Protein AF-A0A8T2N5M4-F1 (afdb_monomer_lite)

Organism: NCBI:txid121402

Radius of gyration: 25.3 Å; chains: 1; bounding box: 46×28×75 Å

InterPro domains:
  IPR008211 Laminin, N-terminal [PF00055] (20-71)
  IPR008211 Laminin, N-terminal [PS51117] (16-79)

pLDDT: mean 83.18, std 18.12, range [36.59, 97.81]

Secondary structure (DSSP, 8-state):
------------TTSTTS---PPP--TTTT-GGG---S--TTSSS-EEEE-GGGTTTS--EEEE--SS--BTTTBTT--

Sequence (79 aa):
LCTSAQLLPSDPQGCAGGSCYPSTGNLLIGRAANLTATSTCGLQGPETYCIVSHLQEADKCFLCDSRRPYDPDDNRNSH

Structure (mmCIF, N/CA/C/O backbone):
data_AF-A0A8T2N5M4-F1
#
_entry.id   AF-A0A8T2N5M4-F1
#
loop_
_atom_site.group_PDB
_atom_site.id
_atom_site.type_symbol
_atom_site.label_atom_id
_atom_site.label_alt_id
_atom_site.label_comp_id
_atom_site.label_asym_id
_atom_site.label_entity_id
_atom_site.label_seq_id
_atom_site.pdbx_PDB_ins_code
_atom_site.Cartn_x
_atom_site.Cartn_y
_atom_site.Cartn_z
_atom_site.occupancy
_atom_site.B_iso_or_equiv
_atom_site.auth_seq_id
_atom_site.auth_comp_id
_atom_site.auth_asym_id
_atom_site.auth_atom_id
_atom_site.pdbx_PDB_model_num
ATOM 1 N N . LEU A 1 1 ? 3.728 9.613 -56.590 1.00 36.59 1 LEU A N 1
ATOM 2 C CA . LEU A 1 1 ? 3.971 8.188 -56.915 1.00 36.59 1 LEU A CA 1
ATOM 3 C C . LEU A 1 1 ? 5.053 7.667 -55.978 1.00 36.59 1 LEU A C 1
ATOM 5 O O . LEU A 1 1 ? 6.003 8.391 -55.725 1.00 36.59 1 LEU A O 1
ATOM 9 N N . CYS A 1 2 ? 4.805 6.496 -55.392 1.00 48.81 2 CYS A N 1
ATOM 10 C CA . CYS A 1 2 ? 5.515 5.871 -54.271 1.00 48.81 2 CYS A CA 1
ATOM 11 C C . CYS A 1 2 ? 6.963 5.460 -54.567 1.00 48.81 2 CYS A C 1
ATOM 13 O O . CYS A 1 2 ? 7.234 4.963 -55.654 1.00 48.81 2 CYS A O 1
ATOM 15 N N . THR A 1 3 ? 7.798 5.442 -53.527 1.00 41.16 3 THR A N 1
ATOM 16 C CA . THR A 1 3 ? 8.740 4.332 -53.311 1.00 41.16 3 THR A CA 1
ATOM 17 C C . THR A 1 3 ? 8.704 3.922 -51.845 1.00 41.16 3 THR A C 1
ATOM 19 O O . THR A 1 3 ? 9.206 4.622 -50.969 1.00 41.16 3 THR A O 1
ATOM 22 N N . SER A 1 4 ? 8.058 2.785 -51.599 1.00 65.38 4 SER A N 1
ATOM 23 C CA . SER A 1 4 ? 8.153 2.013 -50.366 1.00 65.38 4 SER A CA 1
ATOM 24 C C . SER A 1 4 ? 9.585 1.512 -50.175 1.00 65.38 4 SER A C 1
ATOM 26 O O . SER A 1 4 ? 10.129 0.886 -51.080 1.00 65.38 4 SER A O 1
ATOM 28 N N . ALA A 1 5 ? 10.164 1.721 -48.992 1.00 50.97 5 ALA A N 1
ATOM 29 C CA . ALA A 1 5 ? 11.329 0.975 -48.520 1.00 50.97 5 ALA A CA 1
ATOM 30 C C . ALA A 1 5 ? 11.203 0.751 -47.000 1.00 50.97 5 ALA A C 1
ATOM 32 O O . ALA A 1 5 ? 11.590 1.576 -46.186 1.00 50.97 5 ALA A O 1
ATOM 33 N N . GLN A 1 6 ? 10.506 -0.342 -46.689 1.00 49.28 6 GLN A N 1
ATOM 34 C CA . GLN A 1 6 ? 10.620 -1.274 -45.556 1.00 49.28 6 GLN A CA 1
ATOM 35 C C . GLN A 1 6 ? 11.197 -0.816 -44.195 1.00 49.28 6 GLN A C 1
ATOM 37 O O . GLN A 1 6 ? 12.344 -0.401 -44.078 1.00 49.28 6 GLN A O 1
ATOM 42 N N . LEU A 1 7 ? 10.395 -1.096 -43.152 1.00 53.97 7 LEU A N 1
ATOM 43 C CA . LEU A 1 7 ? 10.771 -1.335 -41.750 1.00 53.97 7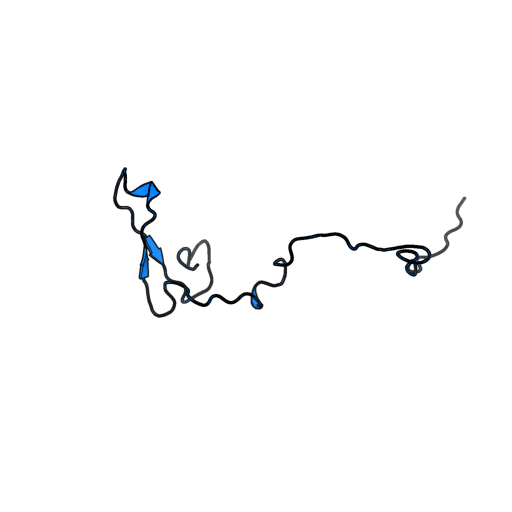 LEU A CA 1
ATOM 44 C C . LEU A 1 7 ? 12.111 -2.083 -41.619 1.00 53.97 7 LEU A C 1
ATOM 46 O O . LEU A 1 7 ? 12.162 -3.273 -41.922 1.00 53.97 7 LEU A O 1
ATOM 50 N N . LEU A 1 8 ? 13.129 -1.440 -41.045 1.00 47.91 8 LEU A N 1
ATOM 51 C CA . LEU A 1 8 ? 14.220 -2.104 -40.326 1.00 47.91 8 LEU A CA 1
ATOM 52 C C . LEU A 1 8 ? 14.584 -1.255 -39.095 1.00 47.91 8 LEU A C 1
ATOM 54 O O . LEU A 1 8 ? 14.529 -0.025 -39.171 1.00 47.91 8 LEU A O 1
ATOM 58 N N . PRO A 1 9 ? 14.860 -1.893 -37.945 1.00 46.09 9 PRO A N 1
ATOM 59 C CA . PRO A 1 9 ? 14.928 -1.223 -36.655 1.00 46.09 9 PRO A CA 1
ATOM 60 C C . PRO A 1 9 ? 16.090 -0.234 -36.657 1.00 46.09 9 PRO A C 1
ATOM 62 O O . PRO A 1 9 ? 17.202 -0.573 -37.052 1.00 46.09 9 PRO A O 1
ATOM 65 N N . SER A 1 10 ? 15.821 0.994 -36.226 1.00 49.19 10 SER A N 1
ATOM 66 C CA . SER A 1 10 ? 16.845 1.998 -35.974 1.00 49.19 10 SER A CA 1
ATOM 67 C C . SER A 1 10 ? 17.823 1.466 -34.921 1.00 49.19 10 SER A C 1
ATOM 69 O O . SER A 1 10 ? 17.518 1.491 -33.727 1.00 49.19 10 SER A O 1
ATOM 71 N N . ASP A 1 11 ? 18.970 0.957 -35.369 1.00 51.66 11 ASP A N 1
ATOM 72 C CA . ASP A 1 11 ? 20.126 0.652 -34.524 1.00 51.66 11 ASP A CA 1
ATOM 73 C C . ASP A 1 11 ? 20.578 1.954 -33.820 1.00 51.66 11 ASP A C 1
ATOM 75 O O . ASP A 1 11 ? 20.486 3.044 -34.404 1.00 51.66 11 ASP A O 1
ATOM 79 N N . PRO A 1 12 ? 20.948 1.906 -32.529 1.00 52.69 12 PRO A N 1
ATOM 80 C CA . PRO A 1 12 ? 20.742 3.006 -31.610 1.00 52.69 12 PRO A CA 1
ATOM 81 C C . PRO A 1 12 ? 21.838 4.056 -31.770 1.00 52.69 12 PRO A C 1
ATOM 83 O O . PRO A 1 12 ? 22.871 4.021 -31.106 1.00 52.69 12 PRO A O 1
ATOM 86 N N . GLN A 1 13 ? 21.557 5.108 -32.535 1.00 56.56 13 GLN A N 1
ATOM 87 C CA . GLN A 1 13 ? 22.310 6.366 -32.442 1.00 56.56 13 GLN A CA 1
ATOM 88 C C . GLN A 1 13 ? 22.046 7.125 -31.123 1.00 56.56 13 GLN A C 1
ATOM 90 O O . GLN A 1 13 ? 22.269 8.327 -31.038 1.00 56.56 13 GLN A O 1
ATOM 95 N N . GLY A 1 14 ? 21.577 6.448 -30.069 1.00 60.12 14 GLY A N 1
ATOM 96 C CA . GLY A 1 14 ? 21.249 7.065 -28.783 1.00 60.12 14 GLY A CA 1
ATOM 97 C C . GLY A 1 14 ? 22.467 7.534 -27.985 1.00 60.12 14 GLY A C 1
ATOM 98 O O . GLY A 1 14 ? 22.289 8.279 -27.030 1.00 60.12 14 GLY A O 1
ATOM 99 N N . CYS A 1 15 ? 23.679 7.113 -28.371 1.00 69.44 15 CYS A N 1
ATOM 100 C CA . CYS A 1 15 ? 24.903 7.324 -27.590 1.00 69.44 15 CYS A CA 1
ATOM 101 C C . CYS A 1 15 ? 26.187 7.567 -28.389 1.00 69.44 15 CYS A C 1
ATOM 103 O O . CYS A 1 15 ? 27.268 7.620 -27.810 1.00 69.44 15 CYS A O 1
ATOM 105 N N . ALA A 1 16 ? 26.110 7.710 -29.711 1.00 72.38 16 ALA A N 1
ATOM 106 C CA . ALA A 1 16 ? 27.288 7.655 -30.581 1.00 72.38 16 ALA A CA 1
ATOM 107 C C . ALA A 1 16 ? 28.227 8.886 -30.511 1.00 72.38 16 ALA A C 1
ATOM 109 O O . ALA A 1 16 ? 29.213 8.932 -31.242 1.00 72.38 16 ALA A O 1
ATOM 110 N N . GLY A 1 17 ? 27.958 9.878 -29.652 1.00 74.12 17 GLY A N 1
ATOM 111 C CA . GLY A 1 17 ? 28.762 11.106 -29.570 1.00 74.12 17 GLY A CA 1
ATOM 112 C C . GLY A 1 17 ? 28.698 11.879 -28.248 1.00 74.12 17 GLY A C 1
ATOM 113 O O . GLY A 1 17 ? 29.135 13.026 -28.209 1.00 7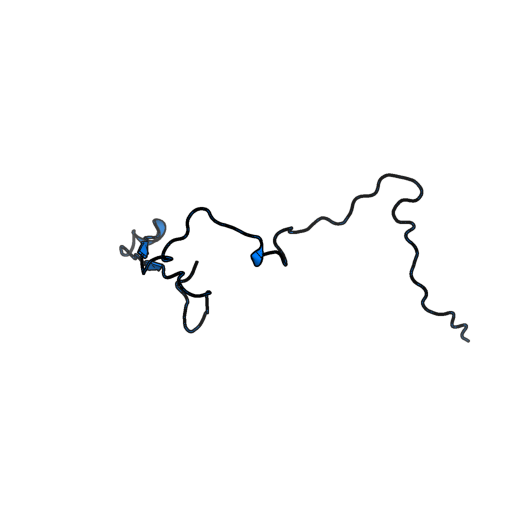4.12 17 GLY A O 1
ATOM 114 N N . GLY A 1 18 ? 28.155 11.300 -27.172 1.00 79.00 18 GLY A N 1
ATOM 115 C CA . GLY A 1 18 ? 28.016 11.987 -25.882 1.00 79.00 18 GLY A CA 1
ATOM 116 C C . GLY A 1 18 ? 27.287 11.155 -24.825 1.00 79.00 18 GLY A C 1
ATOM 117 O O . GLY A 1 18 ? 26.922 10.009 -25.074 1.00 79.00 18 GLY A O 1
ATOM 118 N N . SER A 1 19 ? 27.085 11.728 -23.634 1.00 83.19 19 SER A N 1
ATOM 119 C CA . SER A 1 19 ? 26.389 11.052 -22.533 1.00 83.19 19 SER A CA 1
ATOM 120 C C . SER A 1 19 ? 24.904 10.859 -22.825 1.00 83.19 19 SER A C 1
ATOM 122 O O . SER A 1 19 ? 24.225 11.773 -23.291 1.00 83.19 19 SER A O 1
ATOM 124 N N . CYS A 1 20 ? 24.393 9.689 -22.463 1.00 86.38 20 CYS A N 1
ATOM 125 C CA . CYS A 1 20 ? 22.999 9.308 -22.654 1.00 86.38 20 CYS A CA 1
ATOM 126 C C . CYS A 1 20 ? 22.336 9.129 -21.307 1.00 86.38 20 CYS A C 1
ATOM 128 O O . CYS A 1 20 ? 22.922 8.548 -20.392 1.00 86.38 20 CYS A O 1
ATOM 130 N N . TYR A 1 21 ? 21.087 9.561 -21.221 1.00 86.62 21 TYR A N 1
ATOM 131 C CA . TYR A 1 21 ? 20.298 9.438 -20.011 1.00 86.62 21 TYR A CA 1
ATOM 132 C C . TYR A 1 21 ? 18.951 8.828 -20.392 1.00 86.62 21 TYR A C 1
ATOM 134 O O . TYR A 1 21 ? 18.249 9.397 -21.231 1.00 86.62 21 TYR A O 1
ATOM 142 N N . PRO A 1 22 ? 18.602 7.653 -19.845 1.00 88.31 22 PRO A N 1
ATOM 143 C CA . PRO A 1 22 ? 17.317 7.036 -20.124 1.00 88.31 22 PRO A CA 1
ATOM 144 C C . PRO A 1 22 ? 16.179 7.893 -19.563 1.00 88.31 22 PRO A C 1
ATOM 146 O O . PRO A 1 22 ? 16.371 8.696 -18.646 1.00 88.31 22 PRO A O 1
ATOM 149 N N . SER A 1 23 ? 14.970 7.689 -20.085 1.00 89.00 23 SER A N 1
ATOM 150 C CA . SER A 1 23 ? 13.764 8.267 -19.493 1.00 89.00 23 SER A CA 1
ATOM 151 C C . SER A 1 23 ? 13.621 7.821 -18.036 1.00 89.00 23 SER A C 1
ATOM 153 O O . SER A 1 23 ? 13.811 6.649 -17.706 1.00 89.00 23 SER A O 1
ATOM 155 N N . THR A 1 24 ? 13.280 8.760 -17.161 1.00 92.75 24 THR A N 1
ATOM 156 C CA . THR A 1 24 ? 12.981 8.476 -15.757 1.00 92.75 24 THR A CA 1
ATOM 157 C C . THR A 1 24 ? 11.548 7.962 -15.605 1.00 92.75 24 THR A C 1
ATOM 159 O O . THR A 1 24 ? 10.703 8.148 -16.482 1.00 92.75 24 THR A O 1
ATOM 162 N N . GLY A 1 25 ? 11.258 7.288 -14.492 1.00 94.56 25 GLY A N 1
ATOM 163 C CA . GLY A 1 25 ? 9.927 6.752 -14.2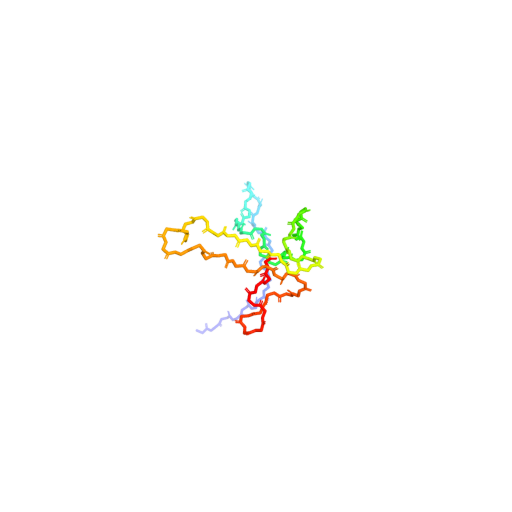26 1.00 94.56 25 GLY A C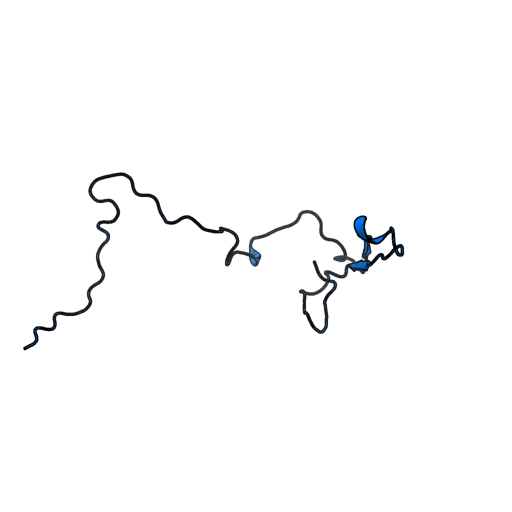A 1
ATOM 164 C C . GLY A 1 25 ? 9.790 6.171 -12.825 1.00 94.56 25 GLY A C 1
ATOM 165 O O . GLY A 1 25 ? 10.751 6.119 -12.056 1.00 94.56 25 GLY A O 1
ATOM 166 N N . ASN A 1 26 ? 8.579 5.722 -12.492 1.00 95.62 26 ASN A N 1
ATOM 167 C CA . ASN A 1 26 ? 8.325 5.045 -11.227 1.00 95.62 26 ASN A CA 1
ATOM 168 C C . ASN A 1 26 ? 8.860 3.608 -11.278 1.00 95.62 26 ASN A C 1
ATOM 170 O O . ASN A 1 26 ? 8.357 2.769 -12.024 1.00 95.62 26 ASN A O 1
ATOM 174 N N . LEU A 1 27 ? 9.854 3.321 -10.440 1.00 95.31 27 LEU A N 1
ATOM 175 C CA . LEU A 1 27 ? 10.514 2.017 -10.384 1.00 95.31 27 LEU A CA 1
ATOM 176 C C . LEU A 1 27 ? 9.627 0.905 -9.811 1.00 95.31 27 LEU A C 1
ATOM 178 O O . LEU A 1 27 ? 9.946 -0.264 -10.005 1.00 95.31 27 LEU A O 1
ATOM 182 N N . LEU A 1 28 ? 8.532 1.246 -9.125 1.00 96.62 28 LEU A N 1
ATOM 183 C CA . LEU A 1 28 ? 7.629 0.285 -8.486 1.00 96.62 28 LEU A CA 1
ATOM 184 C C . LEU A 1 28 ? 6.651 -0.365 -9.480 1.00 96.62 28 LEU A C 1
ATOM 186 O O . LEU A 1 28 ? 6.129 -1.448 -9.209 1.00 96.62 28 LEU A O 1
ATOM 190 N N . ILE A 1 29 ? 6.406 0.260 -10.639 1.00 95.94 29 ILE A N 1
ATOM 191 C CA . ILE A 1 29 ? 5.480 -0.269 -11.652 1.00 95.94 29 ILE A CA 1
ATOM 192 C C . ILE A 1 29 ? 6.010 -1.608 -12.181 1.00 95.94 29 ILE A C 1
ATOM 194 O O . ILE A 1 29 ? 7.167 -1.722 -12.581 1.00 95.94 29 ILE A O 1
ATOM 198 N N . GLY A 1 30 ? 5.156 -2.635 -12.166 1.00 96.44 30 GLY A N 1
ATOM 199 C CA . GLY A 1 30 ? 5.519 -3.995 -12.578 1.00 96.44 30 GLY A CA 1
ATOM 200 C C . GLY A 1 30 ? 6.394 -4.754 -11.573 1.00 96.44 30 GLY A C 1
ATOM 201 O O . GLY A 1 30 ? 6.836 -5.857 -11.878 1.00 96.44 30 GLY A O 1
ATOM 202 N N . ARG A 1 31 ? 6.643 -4.196 -10.378 1.00 97.38 31 ARG A N 1
ATOM 203 C CA . ARG A 1 31 ? 7.501 -4.804 -9.344 1.00 97.38 31 ARG A CA 1
ATOM 204 C C . ARG A 1 31 ? 6.782 -5.088 -8.027 1.00 97.38 31 ARG A C 1
ATOM 206 O O . ARG A 1 31 ? 7.447 -5.263 -7.015 1.00 97.38 31 ARG A O 1
ATOM 213 N N . ALA A 1 32 ? 5.450 -5.164 -8.028 1.00 95.06 32 ALA A N 1
ATOM 214 C CA . ALA A 1 32 ? 4.662 -5.404 -6.815 1.00 95.06 32 ALA A CA 1
ATOM 215 C C . ALA A 1 32 ? 5.121 -6.661 -6.047 1.00 95.06 32 ALA A C 1
ATOM 217 O O . ALA A 1 32 ? 5.301 -6.604 -4.838 1.00 95.06 32 ALA A O 1
ATOM 218 N N . ALA A 1 33 ? 5.418 -7.757 -6.755 1.00 95.75 33 ALA A N 1
ATOM 219 C CA . ALA A 1 33 ? 5.901 -9.006 -6.157 1.00 95.75 33 ALA A CA 1
ATOM 220 C C . ALA A 1 33 ? 7.309 -8.913 -5.529 1.00 95.75 33 ALA A C 1
ATOM 222 O O . ALA A 1 33 ? 7.705 -9.804 -4.783 1.00 95.75 33 ALA A O 1
ATOM 223 N N . ASN A 1 34 ? 8.066 -7.852 -5.826 1.00 97.56 34 ASN A N 1
ATOM 224 C CA . ASN A 1 34 ? 9.413 -7.631 -5.299 1.00 97.56 34 ASN A CA 1
ATOM 225 C C . ASN A 1 34 ? 9.416 -6.692 -4.083 1.00 97.56 34 ASN A C 1
ATOM 227 O O . ASN A 1 34 ? 10.487 -6.395 -3.555 1.00 97.56 34 ASN A O 1
ATOM 231 N N . LEU A 1 35 ? 8.252 -6.187 -3.665 1.00 96.88 35 LEU A N 1
ATOM 232 C CA . LEU A 1 35 ? 8.128 -5.362 -2.471 1.00 96.88 35 LEU A CA 1
ATOM 233 C C . LEU A 1 35 ? 7.948 -6.257 -1.250 1.00 96.88 35 LEU A C 1
ATOM 235 O O . LEU A 1 35 ? 7.143 -7.185 -1.257 1.00 96.88 35 LEU A O 1
ATOM 239 N N . THR A 1 36 ? 8.696 -5.960 -0.193 1.00 97.25 36 THR A N 1
ATOM 240 C CA . THR A 1 36 ? 8.583 -6.636 1.096 1.00 97.25 36 THR A CA 1
ATOM 241 C C . THR A 1 36 ? 8.399 -5.602 2.196 1.00 97.25 36 THR A C 1
ATOM 243 O O . THR A 1 36 ? 8.981 -4.517 2.160 1.00 97.25 36 THR A O 1
ATOM 246 N N . ALA A 1 37 ? 7.571 -5.943 3.178 1.00 97.06 37 ALA A N 1
ATOM 247 C CA . ALA A 1 37 ? 7.396 -5.174 4.399 1.00 97.06 37 ALA A CA 1
ATOM 248 C C . ALA A 1 37 ? 7.898 -6.010 5.578 1.00 97.06 37 ALA A C 1
ATOM 250 O O . ALA A 1 37 ? 7.731 -7.229 5.607 1.00 97.06 37 ALA A O 1
ATOM 251 N N . THR A 1 38 ? 8.530 -5.361 6.551 1.00 97.81 38 THR A N 1
ATOM 252 C CA . THR A 1 38 ? 8.976 -6.024 7.785 1.00 97.81 38 THR A CA 1
ATOM 253 C C . THR A 1 38 ? 7.828 -6.248 8.768 1.00 97.81 38 THR A C 1
ATOM 255 O O . THR A 1 38 ? 7.940 -7.095 9.651 1.00 97.81 38 THR A O 1
ATOM 258 N N . SER A 1 39 ? 6.729 -5.507 8.614 1.00 96.69 39 SER A N 1
ATOM 259 C CA . SER A 1 39 ? 5.495 -5.652 9.378 1.00 96.69 39 SER A CA 1
ATOM 260 C C . SER A 1 39 ? 4.281 -5.318 8.510 1.00 96.69 39 SER A C 1
ATOM 262 O O . SER A 1 39 ? 4.309 -4.393 7.698 1.00 96.69 39 SER A O 1
ATOM 264 N N . THR A 1 40 ? 3.200 -6.065 8.714 1.00 97.25 40 THR A N 1
ATOM 265 C CA . THR A 1 40 ? 1.905 -5.857 8.060 1.00 97.25 40 THR A CA 1
ATOM 266 C C . THR A 1 40 ? 0.829 -6.266 9.055 1.00 97.25 40 THR A C 1
ATOM 268 O O . THR A 1 40 ? 0.941 -7.330 9.668 1.00 97.25 40 THR A O 1
ATOM 271 N N . CYS A 1 41 ? -0.186 -5.423 9.242 1.00 97.81 41 CYS A N 1
ATOM 272 C CA . CYS A 1 41 ? -1.288 -5.747 10.139 1.00 97.81 41 CYS A CA 1
ATOM 273 C C . CYS A 1 41 ? -2.108 -6.915 9.592 1.00 97.81 41 CYS A C 1
ATOM 275 O O . CYS A 1 41 ? -2.148 -7.165 8.384 1.00 97.81 41 CYS A O 1
ATOM 277 N N . GLY A 1 42 ? -2.795 -7.626 10.472 1.00 97.56 42 GLY A N 1
ATOM 278 C CA . GLY A 1 42 ? -3.826 -8.565 10.048 1.00 97.56 42 GLY A CA 1
ATOM 279 C C . GLY A 1 42 ? -3.318 -9.897 9.474 1.00 97.56 42 GLY A C 1
ATOM 280 O O . GLY A 1 42 ? -4.135 -10.711 9.058 1.00 97.56 42 GLY A O 1
ATOM 281 N N . LEU A 1 43 ? -2.000 -10.146 9.409 1.00 97.19 43 LEU A N 1
ATOM 282 C CA . LEU A 1 43 ? -1.433 -11.352 8.770 1.00 97.19 43 LEU A CA 1
ATOM 283 C C . LEU A 1 43 ? -1.726 -12.646 9.540 1.00 97.19 43 LEU A C 1
ATOM 285 O O . LEU A 1 43 ? -1.894 -13.707 8.942 1.00 97.19 43 LEU A O 1
ATOM 289 N N . GLN A 1 44 ? -1.753 -12.573 10.870 1.00 96.25 44 GLN A N 1
ATOM 290 C CA . GLN A 1 44 ? -2.000 -13.733 11.738 1.00 96.25 44 GLN A CA 1
ATOM 291 C C . GLN A 1 44 ? -3.484 -13.876 12.106 1.00 96.25 44 GLN A C 1
ATOM 293 O O . GLN A 1 44 ? -3.934 -14.942 12.521 1.00 96.25 44 GLN A O 1
ATOM 298 N N . GLY A 1 45 ? -4.262 -12.816 11.911 1.00 95.75 45 GLY A N 1
ATOM 299 C CA . GLY A 1 45 ? -5.678 -12.725 12.229 1.00 95.75 45 GLY A CA 1
ATOM 300 C C . GLY A 1 45 ? -6.113 -11.261 12.229 1.00 95.75 45 GLY A C 1
ATOM 301 O O . GLY A 1 45 ? -5.250 -10.395 12.167 1.00 95.75 45 GLY A O 1
ATOM 302 N N . PRO A 1 46 ? -7.420 -10.975 12.295 1.00 96.38 46 PRO A N 1
ATOM 303 C CA . PRO A 1 46 ? -7.923 -9.607 12.278 1.00 96.38 46 PRO A CA 1
ATOM 304 C C . PRO A 1 46 ? -7.333 -8.720 13.380 1.00 96.38 46 PRO A C 1
ATOM 306 O O . PRO A 1 46 ? -7.361 -9.089 14.555 1.00 96.38 46 PRO A O 1
ATOM 309 N N . GLU A 1 47 ? -6.867 -7.531 13.007 1.00 97.75 47 GLU A N 1
ATOM 310 C CA . GLU A 1 47 ? -6.292 -6.540 13.923 1.00 97.75 47 GLU A CA 1
ATOM 311 C C . GLU A 1 47 ? -7.046 -5.208 13.841 1.00 97.75 47 GLU A C 1
ATOM 313 O O . GLU A 1 47 ? -7.390 -4.742 12.757 1.00 97.75 47 GLU A O 1
ATOM 318 N N . THR A 1 48 ? -7.295 -4.566 14.983 1.00 95.62 48 THR A N 1
ATOM 319 C CA . THR A 1 48 ? -7.998 -3.274 15.035 1.00 95.62 48 THR A CA 1
ATOM 320 C C . THR A 1 48 ? -7.009 -2.115 14.966 1.00 95.62 48 THR A C 1
ATOM 322 O O . THR A 1 48 ? -6.043 -2.076 15.726 1.00 95.62 48 THR A O 1
ATOM 325 N N . TYR A 1 49 ? -7.285 -1.130 14.114 1.00 93.50 49 TYR A N 1
ATOM 326 C CA . TYR A 1 49 ? -6.533 0.123 14.038 1.00 93.50 49 TYR A CA 1
ATOM 327 C C . TYR A 1 49 ? -7.481 1.322 14.009 1.00 93.50 49 TYR A C 1
ATOM 329 O O . TYR A 1 49 ? -8.642 1.206 13.626 1.00 93.50 49 TYR A O 1
ATOM 337 N N . CYS A 1 50 ? -7.004 2.496 14.415 1.00 92.56 50 CYS A N 1
ATOM 338 C CA . CYS A 1 50 ? -7.824 3.704 14.455 1.00 92.56 50 CYS A CA 1
ATOM 339 C C . CYS A 1 50 ? -7.116 4.824 13.695 1.00 92.56 50 CYS A C 1
ATOM 341 O O . CYS A 1 50 ? -5.910 5.028 13.835 1.00 92.56 50 CYS A O 1
ATOM 343 N N . ILE A 1 51 ? -7.870 5.555 12.878 1.00 89.38 51 ILE A N 1
ATOM 344 C CA . ILE A 1 51 ? -7.342 6.683 12.110 1.00 89.38 51 ILE A CA 1
ATOM 345 C C . ILE A 1 51 ? -7.581 7.954 12.922 1.00 89.38 51 ILE A C 1
ATOM 347 O O . ILE A 1 51 ? -8.725 8.371 13.089 1.00 89.38 51 ILE A O 1
ATOM 351 N N . VAL A 1 52 ? -6.499 8.581 13.395 1.00 87.06 52 VAL A N 1
ATOM 352 C CA . VAL A 1 52 ? -6.536 9.689 14.371 1.00 87.06 52 VAL A CA 1
ATOM 353 C C . VAL A 1 52 ? -7.384 10.899 13.967 1.00 87.06 52 VAL A C 1
ATOM 355 O O . VAL A 1 52 ? -7.950 11.572 14.824 1.00 87.06 52 VAL A O 1
ATOM 358 N N . SER A 1 53 ? -7.527 11.159 12.669 1.00 82.00 53 SER A N 1
ATOM 359 C CA . SER A 1 53 ? -8.340 12.264 12.154 1.00 82.00 53 SER A CA 1
ATOM 360 C C . SER A 1 53 ? -9.850 12.048 12.292 1.00 82.00 53 SER A C 1
ATOM 362 O O . SER A 1 53 ? -10.590 13.025 12.251 1.00 82.00 53 SER A O 1
ATOM 364 N N . HIS A 1 54 ? -10.322 10.809 12.461 1.00 72.94 54 HIS A N 1
ATOM 365 C CA . HIS A 1 54 ? -11.755 10.506 12.552 1.00 72.94 54 HIS A CA 1
ATOM 366 C C . HIS A 1 54 ? -12.304 10.503 13.987 1.00 72.94 54 HIS A C 1
ATOM 368 O O . HIS A 1 54 ? -13.519 10.548 14.146 1.00 72.94 54 HIS A O 1
ATOM 374 N N . LEU A 1 55 ? -11.452 10.529 15.022 1.00 64.88 55 LEU A N 1
ATOM 375 C CA . LEU A 1 55 ? -11.894 10.412 16.424 1.00 64.88 55 LEU A CA 1
ATOM 376 C C . LEU A 1 55 ? -12.627 11.653 16.978 1.00 64.88 55 LEU A C 1
ATOM 378 O O . LEU A 1 55 ? -13.146 11.602 18.084 1.00 64.88 55 LEU A O 1
ATOM 382 N N . GLN A 1 56 ? -12.709 12.772 16.246 1.00 63.75 56 GLN A N 1
ATOM 383 C CA . GLN A 1 56 ? -13.437 13.968 16.714 1.00 63.75 56 GLN A CA 1
ATOM 384 C C . GLN A 1 56 ? -14.966 13.872 16.534 1.00 63.75 56 GLN A C 1
ATOM 386 O O . GLN A 1 56 ? -15.691 14.592 17.215 1.00 63.75 56 GLN A O 1
ATOM 391 N N . GLU A 1 57 ? -15.464 12.984 15.662 1.00 61.53 57 GLU A N 1
ATOM 392 C CA . GLU A 1 57 ? -16.908 12.833 15.379 1.00 61.53 57 GLU A CA 1
ATOM 393 C C . GLU A 1 57 ? -17.479 11.463 15.793 1.00 61.53 57 GLU A C 1
ATOM 395 O O . GLU A 1 57 ? -18.684 11.331 15.994 1.00 61.53 57 GLU A O 1
ATOM 400 N N . ALA A 1 58 ? -16.624 10.457 15.976 1.00 57.22 58 ALA A N 1
ATOM 401 C CA . ALA A 1 58 ? -16.862 9.186 16.661 1.00 57.22 58 ALA A CA 1
ATOM 402 C C . ALA A 1 58 ? -15.521 8.440 16.658 1.00 57.22 58 ALA A C 1
ATOM 404 O O . ALA A 1 58 ? -14.808 8.525 15.661 1.00 57.22 58 ALA A O 1
ATOM 405 N N . ASP A 1 59 ? -15.174 7.678 17.696 1.00 63.00 59 ASP A N 1
ATOM 406 C CA . ASP A 1 59 ? -13.970 6.829 17.715 1.00 63.00 59 ASP A CA 1
ATOM 407 C C . ASP A 1 59 ? -14.085 5.686 16.687 1.00 63.00 59 ASP A C 1
ATOM 409 O O . ASP A 1 59 ? -14.308 4.518 17.016 1.00 63.00 59 ASP A O 1
ATOM 413 N N . LYS A 1 60 ? -13.997 6.023 15.397 1.00 77.94 60 LYS A N 1
ATOM 414 C CA . LYS A 1 60 ? -14.154 5.080 14.298 1.00 77.94 60 LYS A CA 1
ATOM 415 C C . LYS A 1 60 ? -12.832 4.359 14.100 1.00 77.94 60 LYS A C 1
ATOM 417 O O . LYS A 1 60 ? -11.953 4.798 13.359 1.00 77.94 60 LYS A O 1
ATOM 422 N N . CYS A 1 61 ? -12.703 3.250 14.806 1.00 90.81 61 CYS A N 1
ATOM 423 C CA . CYS A 1 61 ? -11.691 2.249 14.530 1.00 90.81 61 CYS A CA 1
ATOM 424 C C . CYS A 1 61 ? -12.171 1.303 13.420 1.00 90.81 61 CYS A C 1
ATOM 426 O O . CYS A 1 61 ? -13.369 1.151 13.165 1.00 90.81 61 CYS A O 1
ATOM 428 N N . PHE A 1 62 ? -11.212 0.686 12.745 1.00 91.94 62 PHE A N 1
ATOM 429 C CA . PHE A 1 62 ? -11.383 -0.185 11.594 1.00 91.94 62 PHE A CA 1
ATOM 430 C C . PHE A 1 62 ? -10.636 -1.495 11.835 1.00 91.94 62 PHE A C 1
ATOM 432 O O . PHE A 1 62 ? -9.786 -1.593 12.720 1.00 91.94 62 PHE A O 1
ATOM 439 N N . LEU A 1 6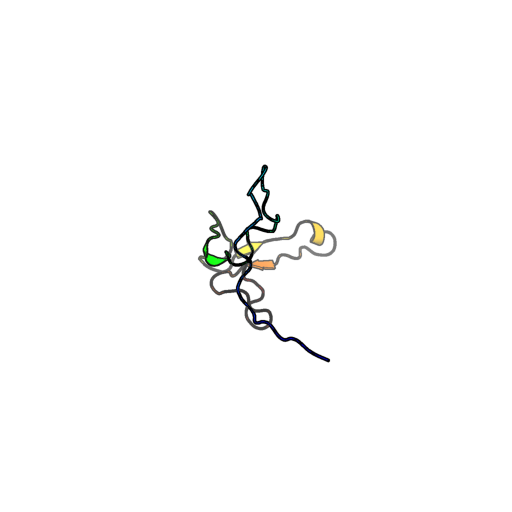3 ? -10.969 -2.504 11.041 1.00 94.94 63 LEU A N 1
ATOM 440 C CA . LEU A 1 63 ? -10.383 -3.831 11.129 1.00 94.94 63 LEU A CA 1
ATOM 441 C C . LEU A 1 63 ? -9.494 -4.062 9.909 1.00 94.94 63 LEU A C 1
ATOM 443 O O . LEU A 1 63 ? -9.926 -3.828 8.785 1.00 94.94 63 LEU A O 1
ATOM 447 N N . CYS A 1 64 ? -8.269 -4.507 10.154 1.00 97.31 64 CYS A N 1
ATOM 448 C CA . CYS A 1 64 ? -7.292 -4.925 9.162 1.00 97.31 64 CYS A CA 1
ATOM 449 C C . CYS A 1 64 ? -7.253 -6.457 9.110 1.00 97.31 64 CYS A C 1
ATOM 451 O O . CYS A 1 64 ? -7.048 -7.114 10.133 1.00 97.31 64 CYS A O 1
ATOM 453 N N . ASP A 1 65 ? -7.445 -7.021 7.920 1.00 97.19 65 ASP A N 1
ATOM 454 C CA . ASP A 1 65 ? -7.363 -8.454 7.639 1.00 97.19 65 ASP A CA 1
ATOM 455 C C . ASP A 1 65 ? -6.628 -8.687 6.312 1.00 97.19 65 ASP A C 1
ATOM 457 O O . ASP A 1 65 ? -7.220 -8.731 5.234 1.00 97.19 65 ASP A O 1
ATOM 461 N N . SER A 1 66 ? -5.308 -8.841 6.405 1.00 97.56 66 SER A N 1
ATOM 462 C CA . SER A 1 66 ? -4.408 -8.976 5.250 1.00 97.56 66 SER A CA 1
ATOM 463 C C . SER A 1 66 ? -4.054 -10.434 4.942 1.00 97.56 66 SER A C 1
ATOM 465 O O . SER A 1 66 ? -3.037 -10.722 4.312 1.00 97.56 66 SER A O 1
ATOM 467 N N . ARG A 1 67 ? -4.879 -11.394 5.386 1.00 96.56 67 ARG A N 1
ATOM 468 C CA . ARG A 1 67 ? -4.664 -12.833 5.115 1.00 96.56 67 ARG A CA 1
ATOM 469 C C . ARG A 1 67 ? -4.924 -13.216 3.656 1.00 96.56 67 ARG A C 1
ATOM 471 O O . ARG A 1 67 ? -4.544 -14.307 3.232 1.00 96.56 67 ARG A O 1
ATOM 478 N N . ARG A 1 68 ? -5.610 -12.357 2.899 1.00 96.75 68 ARG A N 1
ATOM 479 C CA . ARG A 1 68 ? -5.935 -12.524 1.474 1.00 96.75 68 ARG A CA 1
ATOM 480 C C . ARG A 1 68 ? -5.682 -11.207 0.737 1.00 96.75 68 ARG A C 1
ATOM 482 O O . ARG A 1 68 ? -5.782 -10.172 1.381 1.00 96.75 68 ARG A O 1
ATOM 489 N N . PRO A 1 69 ? -5.412 -11.221 -0.582 1.00 95.88 69 PRO A N 1
ATOM 490 C CA . PRO A 1 69 ? -5.241 -9.996 -1.364 1.00 95.88 69 PRO A CA 1
ATOM 491 C C . PRO A 1 69 ? -6.466 -9.079 -1.304 1.00 95.88 69 PRO A C 1
ATOM 493 O O . PRO A 1 69 ? -7.593 -9.567 -1.199 1.00 95.88 69 PRO A O 1
ATOM 496 N N . TYR A 1 70 ? -6.242 -7.768 -1.414 1.00 96.88 70 TYR A N 1
ATOM 497 C CA . TYR A 1 70 ? -7.314 -6.777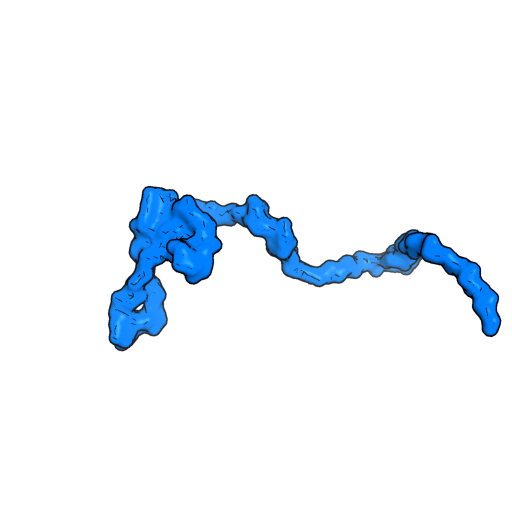 -1.479 1.00 96.88 70 TYR A CA 1
ATOM 498 C C . TYR A 1 70 ? -8.268 -7.058 -2.644 1.00 96.88 70 TYR A C 1
ATOM 500 O O . TYR A 1 70 ? -7.835 -7.233 -3.785 1.00 96.88 70 TYR A O 1
ATOM 508 N N . ASP A 1 71 ? -9.563 -7.029 -2.343 1.00 96.81 71 ASP A N 1
ATOM 509 C CA . ASP A 1 71 ? -10.646 -7.084 -3.318 1.00 96.81 71 ASP A CA 1
ATOM 510 C C . ASP A 1 71 ? -11.701 -6.021 -2.953 1.00 96.81 71 ASP A C 1
ATOM 512 O O . ASP A 1 71 ? -12.101 -5.934 -1.786 1.00 96.81 71 ASP A O 1
ATOM 516 N N . PRO A 1 72 ? -12.137 -5.173 -3.901 1.00 95.75 72 PRO A N 1
ATOM 517 C CA . PRO A 1 72 ? -13.049 -4.070 -3.609 1.00 95.75 72 PRO A CA 1
ATOM 518 C C . PRO A 1 72 ? -14.458 -4.512 -3.187 1.00 95.75 72 PRO A C 1
ATOM 520 O O . PRO A 1 72 ? -15.153 -3.709 -2.559 1.00 95.75 72 PRO A O 1
ATOM 523 N N . ASP A 1 73 ? -14.868 -5.741 -3.498 1.00 95.94 73 ASP A N 1
ATOM 524 C CA . ASP A 1 73 ? -16.213 -6.255 -3.239 1.00 95.94 73 ASP A CA 1
ATOM 525 C C . ASP A 1 73 ? -16.233 -7.231 -2.049 1.00 95.94 73 ASP A C 1
ATOM 527 O O . ASP A 1 73 ? -17.151 -7.168 -1.228 1.00 95.94 73 ASP A O 1
ATOM 531 N N . ASP A 1 74 ? -15.209 -8.081 -1.913 1.00 94.31 74 ASP A N 1
ATOM 532 C CA . ASP A 1 74 ? -15.157 -9.153 -0.900 1.00 94.31 74 ASP A CA 1
ATOM 533 C C . ASP A 1 74 ? -14.134 -8.902 0.226 1.00 94.31 74 ASP A C 1
ATOM 535 O O . ASP A 1 74 ? -14.366 -9.268 1.378 1.00 94.31 74 ASP A O 1
ATOM 539 N N . ASN A 1 75 ? -13.003 -8.242 -0.058 1.00 94.50 75 ASN A N 1
ATOM 540 C CA . ASN A 1 75 ? -11.885 -8.139 0.888 1.00 94.50 75 ASN A CA 1
ATOM 541 C C . ASN A 1 75 ? -11.249 -6.744 0.940 1.00 94.50 75 ASN A C 1
ATOM 543 O O . ASN A 1 75 ? -10.076 -6.532 0.620 1.00 94.50 75 ASN A O 1
ATOM 547 N N . ARG A 1 76 ? -12.043 -5.774 1.388 1.00 96.00 76 ARG A N 1
ATOM 548 C CA . ARG A 1 76 ? -11.655 -4.357 1.428 1.00 96.00 76 ARG A CA 1
ATOM 549 C C . ARG A 1 76 ? -10.686 -3.995 2.558 1.00 96.00 76 ARG A C 1
ATOM 551 O O . ARG A 1 76 ? -10.224 -2.860 2.606 1.00 96.00 76 ARG A O 1
ATOM 558 N N . ASN A 1 77 ? -10.414 -4.936 3.461 1.00 95.62 77 ASN A N 1
ATOM 559 C CA . ASN A 1 77 ? -9.660 -4.720 4.699 1.00 95.62 77 ASN A CA 1
ATOM 560 C C . ASN A 1 77 ? -8.224 -5.275 4.641 1.00 95.62 77 ASN A C 1
ATOM 562 O O . ASN A 1 77 ? -7.555 -5.325 5.671 1.00 95.62 77 ASN A O 1
ATOM 566 N N . SER A 1 78 ? -7.748 -5.702 3.467 1.00 96.81 78 SER A N 1
ATOM 567 C CA . SER A 1 78 ? -6.347 -6.087 3.263 1.00 96.81 78 SER A CA 1
ATOM 568 C C . SER A 1 78 ? -5.496 -4.877 2.903 1.00 96.81 78 SER A C 1
ATOM 570 O O . SER A 1 78 ? -5.895 -4.068 2.060 1.00 96.81 78 SER A O 1
ATOM 572 N N . HIS A 1 79 ? -4.298 -4.812 3.483 1.00 95.19 79 HIS A N 1
ATOM 573 C CA . HIS A 1 79 ? -3.343 -3.718 3.308 1.00 95.19 79 HIS A CA 1
ATOM 574 C C . HIS A 1 79 ? -1.974 -4.200 2.828 1.00 95.19 79 HIS A C 1
ATOM 576 O O . HIS A 1 79 ? -1.555 -5.306 3.237 1.00 95.19 79 HIS A O 1
#

Foldseek 3Di:
DDDDDDDDDPDDPQCPDDDHDDDDDDPCVVPVVVDDDPDFPQCVHKDKDFDVVPPVPPRDIDIAHQVDDDDPPPHPRHD